Protein AF-A0A7Y2F3G1-F1 (afdb_monomer)

Foldseek 3Di:
DVVVQDDPPKDKADKDKDFDVQQKDKDQDPDVPDPDRIDIGGHLFHPVQVDDDNPDQPSGHDDPPFAADVLQCLVVVHGDGRDIDIDIDIDDPDDDDDDDDDDDDSCPPPPVPHPDDDDDDDDDDDPPDDDDPSRD

Structure (mmCIF, N/CA/C/O backbone):
data_AF-A0A7Y2F3G1-F1
#
_entry.id   AF-A0A7Y2F3G1-F1
#
loop_
_atom_site.group_PDB
_atom_site.id
_atom_site.type_symbol
_atom_site.label_atom_id
_atom_site.label_alt_id
_atom_site.label_comp_id
_atom_site.label_asym_id
_atom_site.label_entity_id
_atom_site.l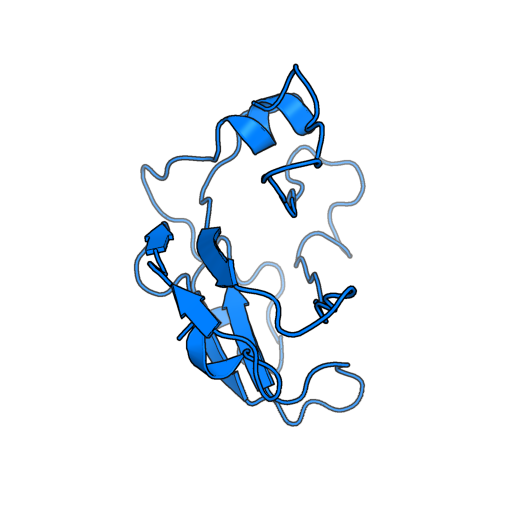abel_seq_id
_atom_site.pdbx_PDB_ins_code
_atom_site.Cartn_x
_atom_site.Cartn_y
_atom_site.Cartn_z
_atom_site.occupancy
_atom_site.B_iso_or_equiv
_atom_site.auth_seq_id
_atom_site.auth_comp_id
_atom_site.auth_asym_id
_atom_site.auth_atom_id
_atom_site.pdbx_PDB_model_num
ATOM 1 N N . MET A 1 1 ? -8.489 9.996 -1.948 1.00 66.12 1 MET A N 1
ATOM 2 C CA . MET A 1 1 ? -7.678 8.787 -2.220 1.00 66.12 1 MET A CA 1
ATOM 3 C C . MET A 1 1 ? -8.067 7.675 -1.259 1.00 66.12 1 MET A C 1
ATOM 5 O O . MET A 1 1 ? -8.690 6.739 -1.717 1.00 66.12 1 MET A O 1
ATOM 9 N N . ALA A 1 2 ? -7.847 7.791 0.054 1.00 62.88 2 ALA A N 1
ATOM 10 C CA . ALA A 1 2 ? -8.287 6.746 0.989 1.00 62.88 2 ALA A CA 1
ATOM 11 C C . ALA A 1 2 ? -9.818 6.517 0.992 1.00 62.88 2 ALA A C 1
ATOM 13 O O . ALA A 1 2 ? -10.260 5.382 0.971 1.00 62.88 2 ALA A O 1
ATOM 14 N N . GLU A 1 3 ? -10.641 7.563 0.864 1.00 74.00 3 GLU A N 1
ATOM 15 C CA . GLU A 1 3 ? -12.108 7.416 0.719 1.00 74.00 3 GLU A CA 1
ATOM 16 C C . GLU A 1 3 ? -12.553 6.644 -0.538 1.00 74.00 3 GLU A C 1
ATOM 18 O O . GL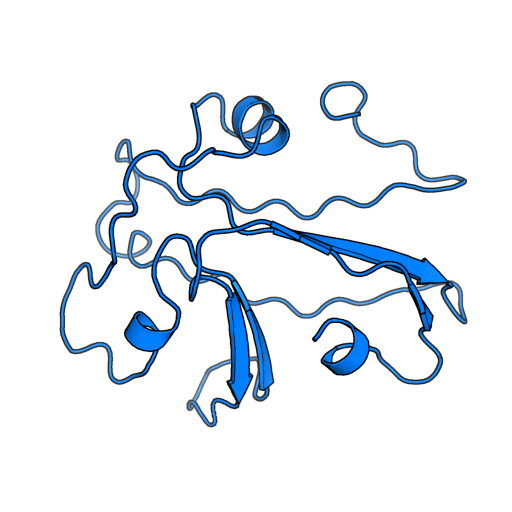U A 1 3 ? -13.692 6.209 -0.611 1.00 74.00 3 GLU A O 1
ATOM 23 N N . SER A 1 4 ? -11.680 6.463 -1.538 1.00 67.50 4 SER A N 1
ATOM 24 C CA . SER A 1 4 ? -12.036 5.681 -2.736 1.00 67.50 4 SER A CA 1
ATOM 25 C C . SER A 1 4 ? -12.035 4.171 -2.499 1.00 67.50 4 SER A C 1
ATOM 27 O O . SER A 1 4 ? -12.517 3.435 -3.347 1.00 67.50 4 SER A O 1
ATOM 29 N N . ILE A 1 5 ? -11.511 3.717 -1.354 1.00 66.62 5 ILE A N 1
ATOM 30 C CA . ILE A 1 5 ? -11.453 2.298 -0.978 1.00 66.62 5 ILE A CA 1
ATOM 31 C C . ILE A 1 5 ? -12.352 1.969 0.223 1.00 66.62 5 ILE A C 1
ATOM 33 O O . ILE A 1 5 ? -12.262 0.871 0.769 1.00 66.62 5 ILE A O 1
ATOM 37 N N . SER A 1 6 ? -13.201 2.896 0.684 1.00 68.69 6 SER A N 1
ATOM 38 C CA . SER A 1 6 ? -14.104 2.608 1.800 1.00 68.69 6 SER A CA 1
ATOM 39 C C . SER A 1 6 ? -15.331 1.819 1.338 1.00 68.69 6 SER A C 1
ATOM 41 O O . SER A 1 6 ? -16.084 2.230 0.456 1.00 68.69 6 SER A O 1
ATOM 43 N N . GLY A 1 7 ? -15.566 0.676 1.988 1.00 67.06 7 GLY A N 1
ATOM 44 C CA . GLY A 1 7 ? -16.839 -0.035 1.897 1.00 67.06 7 GLY A CA 1
ATOM 45 C C . GLY A 1 7 ? -17.988 0.775 2.510 1.00 67.06 7 GLY A C 1
ATOM 46 O O . GLY A 1 7 ? -17.779 1.741 3.249 1.00 67.06 7 GLY A O 1
ATOM 47 N N . THR A 1 8 ? -19.231 0.373 2.230 1.00 69.06 8 THR A N 1
ATOM 48 C CA . THR A 1 8 ? -20.418 1.038 2.789 1.00 69.06 8 THR A CA 1
ATOM 49 C C . THR A 1 8 ? -20.326 1.127 4.318 1.00 69.06 8 THR A C 1
ATOM 51 O O . THR A 1 8 ? -20.109 0.120 4.986 1.00 69.06 8 THR A O 1
ATOM 54 N N . ASN A 1 9 ? -20.540 2.328 4.865 1.00 73.12 9 ASN A N 1
ATOM 55 C CA . ASN A 1 9 ? -20.485 2.646 6.300 1.00 73.12 9 ASN A CA 1
ATOM 56 C C . ASN A 1 9 ? -19.095 2.556 6.963 1.00 73.12 9 ASN A C 1
ATOM 58 O O . ASN A 1 9 ? -19.024 2.545 8.185 1.00 73.12 9 ASN A O 1
ATOM 62 N N . VAL A 1 10 ? -17.991 2.529 6.214 1.00 81.19 10 VAL A N 1
ATOM 63 C CA . VAL A 1 10 ? -16.651 2.710 6.799 1.00 81.19 10 VAL A CA 1
ATOM 64 C C . VAL A 1 10 ? -16.272 4.186 6.745 1.00 81.19 10 VAL A C 1
ATOM 66 O O . VAL A 1 10 ? -16.239 4.779 5.667 1.00 81.19 10 VAL A O 1
ATOM 69 N N . GLU A 1 11 ? -15.966 4.778 7.899 1.00 86.31 11 GLU A N 1
ATOM 70 C CA . GLU A 1 11 ? -15.419 6.134 7.967 1.00 86.31 11 GLU A CA 1
ATOM 71 C C . GLU A 1 11 ? -13.892 6.063 8.032 1.00 86.31 11 GLU A C 1
ATOM 73 O O . GLU A 1 11 ? -13.324 5.426 8.922 1.00 86.31 11 GLU A O 1
ATOM 78 N N . ILE A 1 12 ? -13.241 6.713 7.066 1.00 87.00 12 ILE A N 1
ATOM 79 C CA . ILE A 1 12 ? -11.789 6.870 7.007 1.00 87.00 12 ILE A CA 1
ATOM 80 C C . ILE A 1 12 ? -11.440 8.280 7.465 1.00 87.00 12 ILE A C 1
ATOM 82 O O . ILE A 1 12 ? -11.984 9.258 6.956 1.00 87.00 12 ILE A O 1
ATOM 86 N N . LEU A 1 13 ? -10.494 8.382 8.391 1.00 89.88 13 LEU A N 1
ATOM 87 C CA . LEU A 1 13 ? -10.043 9.636 8.976 1.00 89.88 13 LEU A CA 1
ATOM 88 C C . LEU A 1 13 ? -8.535 9.810 8.783 1.00 89.88 13 LEU A C 1
ATOM 90 O O . LEU A 1 13 ? -7.780 8.845 8.688 1.00 89.88 13 LEU A O 1
ATOM 94 N N . ASN A 1 14 ? -8.103 11.070 8.730 1.00 92.44 14 ASN A N 1
ATOM 95 C CA . ASN A 1 14 ? -6.693 11.472 8.712 1.00 92.44 14 ASN A CA 1
ATOM 96 C C . ASN A 1 14 ? -5.802 10.723 7.695 1.00 92.44 14 ASN A C 1
ATOM 98 O O . ASN A 1 14 ? -4.707 10.301 8.064 1.00 92.44 14 ASN A O 1
ATOM 102 N N . PRO A 1 15 ? -6.217 10.542 6.424 1.00 91.75 15 PRO A N 1
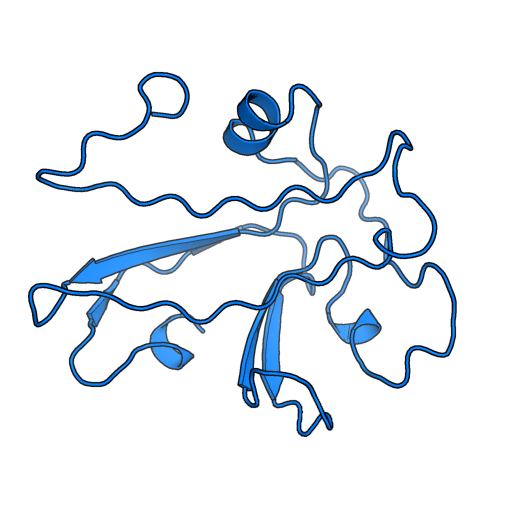ATOM 103 C CA . PRO A 1 15 ? -5.386 9.822 5.475 1.00 91.75 15 PRO A CA 1
ATOM 104 C C . PRO A 1 15 ? -4.107 10.601 5.160 1.00 91.75 15 PRO A C 1
ATOM 106 O O . PRO A 1 15 ? -4.150 11.746 4.704 1.00 91.75 15 PRO A O 1
ATOM 109 N N . VAL A 1 16 ? -2.966 9.951 5.357 1.00 92.44 16 VAL A N 1
ATOM 110 C CA . VAL A 1 16 ? -1.632 10.468 5.064 1.00 92.44 16 VAL A CA 1
ATOM 111 C C . VAL A 1 16 ? -0.929 9.502 4.128 1.00 92.44 16 VAL A C 1
ATOM 113 O O . VAL A 1 16 ? -0.883 8.298 4.363 1.00 92.44 16 VAL A O 1
ATOM 116 N N . VAL A 1 17 ? -0.343 10.042 3.065 1.00 90.56 17 VAL A N 1
ATOM 117 C CA . VAL A 1 17 ? 0.524 9.281 2.168 1.00 90.56 17 VAL A CA 1
ATOM 118 C C . VAL A 1 17 ? 1.942 9.791 2.330 1.00 90.56 17 VAL A C 1
ATOM 120 O O . VAL A 1 17 ? 2.185 10.994 2.242 1.00 90.56 17 VAL A O 1
ATOM 123 N N . THR A 1 18 ? 2.877 8.873 2.550 1.00 90.44 18 THR A N 1
ATOM 124 C CA . THR A 1 18 ? 4.311 9.166 2.550 1.00 90.44 18 THR A CA 1
ATOM 125 C C . THR A 1 18 ? 4.964 8.364 1.441 1.00 90.44 18 THR A C 1
ATOM 127 O O . THR A 1 18 ? 4.845 7.146 1.402 1.00 90.44 18 THR A O 1
ATOM 130 N N . GLY A 1 19 ? 5.644 9.045 0.529 1.00 87.38 19 GLY A N 1
ATOM 131 C CA . GLY A 1 19 ? 6.325 8.427 -0.599 1.00 87.38 19 GLY A CA 1
ATOM 132 C C . GLY A 1 19 ? 6.799 9.486 -1.582 1.00 87.38 19 GLY A C 1
ATOM 133 O O . GLY A 1 19 ? 6.498 10.673 -1.431 1.00 87.38 19 GLY A O 1
ATOM 134 N N . GLN A 1 20 ? 7.551 9.056 -2.587 1.00 88.88 20 GLN A N 1
ATOM 135 C CA . GLN A 1 20 ? 8.013 9.951 -3.640 1.00 88.88 20 GLN A CA 1
ATOM 136 C C . GLN A 1 20 ? 6.876 10.420 -4.549 1.00 88.88 20 GLN A C 1
ATOM 138 O O . GLN A 1 20 ? 5.832 9.777 -4.677 1.00 88.88 20 GLN A O 1
ATOM 143 N N . GLU A 1 21 ? 7.085 11.559 -5.208 1.00 86.31 21 GLU A N 1
ATOM 144 C CA . GLU A 1 21 ? 6.109 12.071 -6.164 1.00 86.31 21 GLU A CA 1
ATOM 145 C C . GLU A 1 21 ? 5.917 11.072 -7.318 1.00 86.31 21 GLU A C 1
ATOM 147 O O . GLU A 1 21 ? 6.872 10.582 -7.934 1.00 86.31 21 GLU A O 1
ATOM 152 N N . GLY A 1 22 ? 4.653 10.751 -7.597 1.00 87.88 22 GLY A N 1
ATOM 153 C CA . GLY A 1 22 ? 4.275 9.776 -8.615 1.00 87.88 22 GLY A CA 1
ATOM 154 C C . GLY A 1 22 ? 4.469 8.313 -8.213 1.00 87.88 22 GLY A C 1
ATOM 155 O O . GLY A 1 22 ? 4.304 7.464 -9.082 1.00 87.88 22 GLY A O 1
ATOM 156 N N . ALA A 1 23 ? 4.797 8.014 -6.950 1.00 88.81 23 ALA A N 1
ATOM 157 C CA . ALA A 1 23 ? 4.899 6.648 -6.421 1.00 88.81 23 ALA A CA 1
ATOM 158 C C . ALA A 1 23 ? 3.558 6.075 -5.930 1.00 88.81 23 ALA A C 1
ATOM 160 O O . ALA A 1 23 ? 3.464 4.913 -5.551 1.00 88.81 23 ALA A O 1
ATOM 161 N N . TYR A 1 24 ? 2.507 6.891 -5.926 1.00 91.62 24 TYR A N 1
ATOM 162 C CA . TYR A 1 24 ? 1.174 6.490 -5.505 1.00 91.62 24 TYR A CA 1
ATOM 163 C C . TYR A 1 24 ? 0.106 7.174 -6.343 1.00 91.62 24 TYR A C 1
ATOM 165 O O . TYR A 1 24 ? 0.314 8.262 -6.889 1.00 91.62 24 TYR A O 1
ATOM 173 N N . GLY A 1 25 ? -1.060 6.548 -6.415 1.00 90.56 25 GLY A N 1
ATOM 174 C CA . GLY A 1 25 ? -2.208 7.104 -7.107 1.00 90.56 25 GLY A CA 1
ATOM 175 C C . GLY A 1 25 ? -3.426 6.202 -7.025 1.00 90.56 25 GLY A C 1
ATOM 176 O O . GLY A 1 25 ? -3.482 5.265 -6.230 1.00 90.56 25 GLY A O 1
ATOM 177 N N . LEU A 1 26 ? -4.403 6.505 -7.872 1.00 90.00 26 LEU A N 1
ATOM 178 C CA . LEU A 1 26 ? -5.535 5.629 -8.133 1.00 90.00 26 LEU A CA 1
ATOM 179 C C . LEU A 1 26 ? -5.268 4.855 -9.417 1.00 90.00 26 LEU A C 1
ATOM 181 O O . LEU A 1 26 ? -4.686 5.404 -10.355 1.00 90.00 26 LEU A O 1
ATOM 185 N N . PHE A 1 27 ? -5.721 3.612 -9.462 1.00 86.88 27 PHE A N 1
ATOM 186 C CA . PHE A 1 27 ? -5.762 2.830 -10.684 1.00 86.88 27 PHE A CA 1
ATOM 187 C C . PHE A 1 27 ? -7.198 2.407 -10.977 1.00 86.88 27 PHE A C 1
ATOM 189 O O . PHE A 1 27 ? -8.012 2.220 -10.075 1.00 86.88 27 PHE A O 1
ATOM 196 N N . ASN A 1 28 ? -7.474 2.258 -12.262 1.00 86.75 28 ASN A N 1
ATOM 197 C CA . ASN A 1 28 ? -8.614 1.535 -12.788 1.00 86.75 28 ASN A CA 1
ATOM 198 C C . ASN A 1 28 ? -8.038 0.701 -13.934 1.00 86.75 28 ASN A C 1
ATOM 200 O O . ASN A 1 28 ? -7.430 1.246 -14.860 1.00 86.75 28 ASN A O 1
ATOM 204 N N . ALA A 1 29 ? -8.081 -0.611 -13.770 1.00 74.94 29 ALA A N 1
ATOM 205 C CA . ALA A 1 29 ? -7.381 -1.572 -14.591 1.00 74.94 29 ALA A CA 1
ATOM 206 C C . ALA A 1 29 ? -8.361 -2.675 -14.988 1.00 74.94 29 ALA A C 1
ATOM 208 O O . ALA A 1 29 ? -8.587 -3.616 -14.239 1.00 74.94 29 ALA A O 1
ATOM 209 N N . GLU A 1 30 ? -8.890 -2.592 -16.207 1.00 69.00 30 GLU A N 1
ATOM 210 C CA . GLU A 1 30 ? -9.589 -3.708 -16.856 1.00 69.00 30 GLU A CA 1
ATOM 211 C C . GLU A 1 30 ? -8.552 -4.717 -17.386 1.00 69.00 30 GLU A C 1
ATOM 213 O O . GLU A 1 30 ? -8.377 -4.896 -18.592 1.00 69.00 30 GLU A O 1
ATOM 218 N N . VAL A 1 31 ? -7.770 -5.311 -16.481 1.00 68.00 31 VAL A N 1
ATOM 219 C CA . VAL A 1 31 ? -6.734 -6.289 -16.831 1.00 68.00 31 VAL A CA 1
ATOM 220 C C . VAL A 1 31 ? -7.287 -7.693 -16.625 1.00 68.00 31 VAL A C 1
ATOM 222 O O . VAL A 1 31 ? -7.572 -8.105 -15.501 1.00 68.00 31 VAL A O 1
ATOM 225 N N . ASP A 1 32 ? -7.385 -8.458 -17.713 1.00 63.81 32 ASP A N 1
ATOM 226 C CA . ASP A 1 32 ? -7.771 -9.869 -17.663 1.00 63.81 32 ASP A CA 1
ATOM 227 C C . ASP A 1 32 ? -6.872 -10.646 -16.679 1.00 63.81 32 ASP A C 1
ATOM 229 O O . ASP A 1 32 ? -5.649 -10.689 -16.830 1.00 63.81 32 ASP A O 1
ATOM 233 N N . ASN A 1 33 ? -7.488 -11.325 -15.703 1.00 65.88 33 ASN A N 1
ATOM 234 C CA . ASN A 1 33 ? -6.843 -12.075 -14.609 1.00 65.88 33 ASN A CA 1
ATOM 235 C C . ASN A 1 33 ? -6.181 -11.237 -13.498 1.00 65.88 33 ASN A C 1
ATOM 237 O O . ASN A 1 33 ? -5.451 -11.802 -12.679 1.00 65.88 33 ASN A O 1
ATOM 241 N N . PHE A 1 34 ? -6.444 -9.932 -13.414 1.00 73.12 34 PHE A N 1
ATOM 242 C CA . PHE A 1 34 ? -6.125 -9.151 -12.220 1.00 73.12 34 PHE A CA 1
ATOM 243 C C . PHE A 1 34 ? -7.319 -9.166 -11.251 1.00 73.12 34 PHE A C 1
ATOM 245 O O . PHE A 1 34 ? -8.467 -9.121 -11.675 1.00 73.12 34 PHE A O 1
ATOM 252 N N . GLN A 1 35 ? -7.065 -9.316 -9.947 1.00 75.56 35 GLN A N 1
ATOM 253 C CA . GLN A 1 35 ? -8.134 -9.539 -8.954 1.00 75.56 35 GLN A CA 1
ATOM 254 C C . GLN A 1 35 ? -8.836 -8.251 -8.499 1.00 75.56 35 GLN A C 1
ATOM 256 O O . GLN A 1 35 ? -9.811 -8.330 -7.757 1.00 75.56 35 GLN A O 1
ATOM 261 N N . LEU A 1 36 ? -8.330 -7.084 -8.906 1.00 82.31 36 LEU A N 1
ATOM 262 C CA . LEU A 1 36 ? -8.834 -5.775 -8.500 1.00 82.31 36 LEU A CA 1
ATOM 263 C C . LEU A 1 36 ? -9.066 -4.916 -9.743 1.00 82.31 36 LEU A C 1
ATOM 265 O O . LEU A 1 36 ? -8.111 -4.604 -10.445 1.00 82.31 36 LEU A O 1
ATOM 269 N N . ASP A 1 37 ? -10.302 -4.494 -9.990 1.00 83.81 37 ASP A N 1
ATOM 270 C CA . ASP A 1 37 ? -10.622 -3.657 -11.156 1.00 83.81 37 ASP A CA 1
ATOM 271 C C . ASP A 1 37 ? -10.234 -2.186 -10.934 1.00 83.81 37 ASP A C 1
ATOM 273 O O . ASP A 1 37 ? -9.918 -1.453 -11.869 1.00 83.81 37 ASP A O 1
ATOM 277 N N . GLU A 1 38 ? -10.228 -1.732 -9.681 1.00 86.94 38 GLU A N 1
ATOM 278 C CA . GLU A 1 38 ? -9.848 -0.374 -9.300 1.00 86.94 38 GLU A CA 1
ATOM 279 C C . GLU A 1 38 ? -9.363 -0.303 -7.852 1.00 86.94 38 GLU A C 1
ATOM 281 O O . GLU A 1 38 ? -9.614 -1.197 -7.042 1.00 86.94 38 GLU A O 1
ATOM 286 N N . GLY A 1 39 ? -8.653 0.773 -7.516 1.00 88.69 39 GLY A N 1
ATOM 287 C CA . GLY A 1 39 ? -8.208 1.014 -6.150 1.00 88.69 39 GLY A CA 1
ATOM 288 C C . GLY A 1 39 ? -7.033 1.976 -6.049 1.00 88.69 39 GLY A C 1
ATOM 289 O O . GLY A 1 39 ? -6.793 2.816 -6.918 1.00 88.69 39 GLY A O 1
ATOM 290 N N . ILE A 1 40 ? -6.288 1.852 -4.953 1.00 89.75 40 ILE A N 1
ATOM 291 C CA . ILE A 1 40 ? -5.060 2.610 -4.710 1.00 89.75 40 ILE A CA 1
ATOM 292 C C . ILE A 1 40 ? -3.867 1.769 -5.150 1.00 89.75 40 ILE A C 1
ATOM 294 O O . ILE A 1 40 ? -3.765 0.598 -4.795 1.00 89.75 40 ILE A O 1
ATOM 298 N N . ILE A 1 41 ? -2.944 2.389 -5.879 1.00 88.88 41 ILE A N 1
ATOM 299 C CA . ILE A 1 41 ? -1.652 1.802 -6.233 1.00 88.88 41 ILE A CA 1
ATOM 300 C C . ILE A 1 41 ?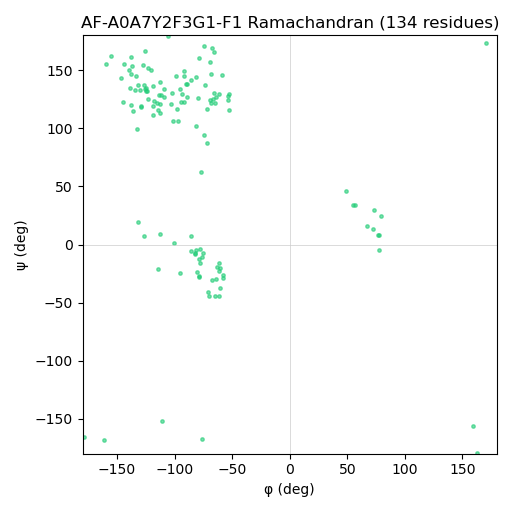 -0.545 2.512 -5.453 1.00 88.88 41 ILE A C 1
ATOM 302 O O . ILE A 1 41 ? -0.523 3.743 -5.392 1.00 88.88 41 ILE A O 1
ATOM 306 N N . LEU A 1 42 ? 0.361 1.729 -4.866 1.00 89.94 42 LEU A N 1
ATOM 307 C CA . LEU A 1 42 ? 1.584 2.175 -4.198 1.00 89.94 42 LEU A CA 1
ATOM 308 C C . LEU A 1 42 ? 2.765 1.432 -4.834 1.00 89.94 42 LEU A C 1
ATOM 310 O O . LEU A 1 42 ? 2.685 0.220 -5.026 1.00 89.94 42 LEU A O 1
ATOM 314 N N . THR A 1 43 ? 3.844 2.137 -5.167 1.00 87.56 43 THR A N 1
ATOM 315 C CA . THR A 1 43 ? 5.026 1.566 -5.830 1.00 87.56 43 THR A CA 1
ATOM 316 C C . THR A 1 43 ? 6.322 2.094 -5.219 1.00 87.56 43 THR A C 1
ATOM 318 O O . THR A 1 43 ? 6.365 3.214 -4.721 1.00 87.56 43 THR A O 1
ATOM 321 N N . THR A 1 44 ? 7.407 1.322 -5.312 1.00 85.06 44 THR A N 1
ATOM 322 C CA . THR A 1 44 ? 8.779 1.780 -5.005 1.00 85.06 44 THR A CA 1
ATOM 323 C C . THR A 1 44 ? 9.382 2.620 -6.145 1.00 85.06 44 THR A C 1
ATOM 325 O O . THR A 1 44 ? 10.341 3.358 -5.950 1.00 85.06 44 THR A O 1
ATOM 328 N N . GLY A 1 45 ? 8.789 2.568 -7.344 1.00 85.50 45 GLY A N 1
ATOM 329 C CA . GLY A 1 45 ? 9.085 3.437 -8.490 1.00 85.50 45 GLY A CA 1
ATOM 330 C C . GLY A 1 45 ? 7.939 4.405 -8.806 1.00 85.50 45 GLY A C 1
ATOM 331 O O . GLY A 1 45 ? 7.154 4.754 -7.930 1.00 85.50 45 GLY A O 1
ATOM 332 N N . ARG A 1 46 ? 7.806 4.821 -10.074 1.00 86.12 46 ARG A N 1
ATOM 333 C CA . ARG A 1 46 ? 6.664 5.630 -10.540 1.00 86.12 46 ARG A CA 1
ATOM 334 C C . ARG A 1 46 ? 5.507 4.747 -11.009 1.00 86.12 46 ARG A C 1
ATOM 336 O O . ARG A 1 46 ? 5.723 3.857 -11.828 1.00 86.12 46 ARG A O 1
ATOM 343 N N . ILE A 1 47 ? 4.272 5.106 -10.655 1.00 87.44 47 ILE A N 1
ATOM 344 C CA . ILE A 1 47 ? 3.046 4.395 -11.071 1.00 87.44 47 ILE A CA 1
ATOM 345 C C . ILE A 1 47 ? 2.876 4.309 -12.596 1.00 87.44 47 ILE A C 1
ATOM 347 O O . ILE A 1 47 ? 2.273 3.370 -13.098 1.00 87.44 47 ILE A O 1
ATOM 351 N N . ILE A 1 48 ? 3.448 5.253 -13.358 1.00 85.75 48 ILE A N 1
ATOM 352 C CA . ILE A 1 48 ? 3.406 5.230 -14.831 1.00 85.75 48 ILE A CA 1
ATOM 353 C C . ILE A 1 48 ? 4.122 4.013 -15.431 1.00 85.75 48 ILE A C 1
ATOM 355 O O . ILE A 1 48 ? 3.882 3.670 -16.586 1.00 85.75 48 ILE A O 1
ATOM 359 N N . ASN A 1 49 ? 5.008 3.371 -14.665 1.00 82.62 49 ASN A N 1
ATOM 360 C CA . ASN A 1 49 ? 5.721 2.180 -15.107 1.00 82.62 49 ASN A CA 1
ATOM 361 C C . ASN A 1 49 ? 4.870 0.919 -14.963 1.00 82.62 49 ASN A C 1
ATOM 363 O O . ASN A 1 49 ? 5.081 -0.009 -15.732 1.00 82.62 49 ASN A O 1
ATOM 367 N N . ALA A 1 50 ? 3.877 0.930 -14.067 1.00 80.00 50 ALA A N 1
ATOM 368 C CA . ALA A 1 50 ? 2.915 -0.156 -13.896 1.00 80.00 50 ALA A CA 1
ATOM 369 C C . ALA A 1 50 ? 1.845 -0.195 -15.006 1.00 80.00 50 ALA A C 1
ATOM 371 O O . ALA A 1 50 ? 1.050 -1.130 -15.066 1.00 80.00 50 ALA A O 1
ATOM 372 N N . LEU A 1 51 ? 1.805 0.811 -15.893 1.00 78.19 51 LEU A N 1
ATOM 373 C CA . LEU A 1 51 ? 0.920 0.800 -17.056 1.00 78.19 51 LEU A CA 1
ATOM 374 C C . LEU A 1 51 ? 1.371 -0.275 -18.048 1.00 78.19 51 LEU A C 1
ATOM 376 O O . LEU A 1 51 ? 2.501 -0.242 -18.543 1.00 78.19 51 LEU A O 1
ATOM 380 N N . GLY A 1 52 ? 0.458 -1.202 -18.339 1.00 71.94 52 GLY A N 1
ATOM 381 C CA . GLY A 1 52 ? 0.686 -2.290 -19.277 1.00 71.94 52 GLY A CA 1
ATOM 382 C C . GLY A 1 52 ? 0.678 -1.865 -20.758 1.00 71.94 52 GLY A C 1
ATOM 383 O O . GLY A 1 52 ? 0.271 -0.748 -21.090 1.00 71.94 52 GLY A O 1
ATOM 384 N N . PRO A 1 53 ? 1.068 -2.783 -21.663 1.00 70.25 53 PRO A N 1
ATOM 385 C CA . PRO A 1 53 ? 1.694 -4.067 -21.343 1.00 70.25 53 PRO A CA 1
ATOM 386 C C . PRO A 1 53 ? 3.106 -3.861 -20.768 1.00 70.25 53 PRO A C 1
ATOM 388 O O . PRO A 1 53 ? 3.795 -2.915 -21.147 1.00 70.25 53 PRO A O 1
ATOM 391 N N . ASN A 1 54 ? 3.533 -4.733 -19.850 1.00 66.31 54 ASN A N 1
ATOM 392 C CA . ASN A 1 54 ? 4.929 -4.747 -19.417 1.00 66.31 54 ASN A CA 1
ATOM 393 C C . ASN A 1 54 ? 5.772 -5.385 -20.532 1.00 66.31 54 ASN A C 1
ATOM 395 O O . ASN A 1 54 ? 5.823 -6.605 -20.664 1.00 66.31 54 ASN A O 1
ATOM 399 N N . ASP A 1 55 ? 6.333 -4.554 -21.404 1.00 69.44 55 ASP A N 1
ATOM 400 C CA . ASP A 1 55 ? 7.116 -4.955 -22.577 1.00 69.44 55 ASP A CA 1
ATOM 401 C C . ASP A 1 55 ? 8.633 -4.858 -22.353 1.00 69.44 55 ASP A C 1
ATOM 403 O O . ASP A 1 55 ? 9.416 -5.126 -23.266 1.00 69.44 55 ASP A O 1
ATOM 407 N N . THR A 1 56 ? 9.044 -4.462 -21.146 1.00 66.12 56 THR A N 1
ATOM 408 C CA . THR A 1 56 ? 10.430 -4.167 -20.789 1.00 66.12 56 THR A CA 1
ATOM 409 C C . THR A 1 56 ? 10.738 -4.749 -19.411 1.00 66.12 56 THR A C 1
ATOM 411 O O . THR A 1 56 ? 10.129 -4.345 -18.427 1.00 66.12 56 THR A O 1
ATOM 414 N N . GLU A 1 57 ? 11.713 -5.654 -19.324 1.00 65.31 57 GLU A N 1
ATOM 415 C CA . GLU A 1 57 ? 12.193 -6.197 -18.045 1.00 65.31 57 GLU A CA 1
ATOM 416 C C . GLU A 1 57 ? 12.722 -5.078 -17.124 1.00 65.31 57 GLU A C 1
ATOM 418 O O . GLU A 1 57 ? 13.316 -4.097 -17.588 1.00 65.31 57 GLU A O 1
ATOM 423 N N . SER A 1 58 ? 12.533 -5.228 -15.806 1.00 64.94 58 SER A N 1
ATOM 424 C CA . SER A 1 58 ? 13.073 -4.316 -14.781 1.00 64.94 58 SER A CA 1
ATOM 425 C C . SER A 1 58 ? 12.657 -2.839 -14.940 1.00 64.94 58 SER A C 1
ATOM 427 O O . SER A 1 58 ? 13.426 -1.917 -14.633 1.00 64.94 58 SER A O 1
ATOM 429 N N . LYS A 1 59 ? 11.436 -2.569 -15.419 1.00 69.06 59 LYS A N 1
ATOM 430 C CA . LYS A 1 59 ? 10.937 -1.203 -15.636 1.00 69.06 59 LYS A CA 1
ATOM 431 C C . LYS A 1 59 ? 10.638 -0.495 -14.309 1.00 69.06 59 LYS A C 1
ATOM 433 O O . LYS A 1 59 ? 9.509 -0.454 -13.829 1.00 69.06 59 LYS A O 1
ATOM 438 N N . SER A 1 60 ? 11.656 0.144 -13.744 1.00 72.19 60 SER A N 1
ATOM 439 C CA . SER A 1 60 ? 11.546 0.932 -12.514 1.00 72.19 60 SER A CA 1
ATOM 440 C C . SER A 1 60 ? 12.069 2.360 -12.686 1.00 72.19 60 SER A C 1
ATOM 442 O O . SER A 1 60 ? 12.723 2.721 -13.665 1.00 72.19 60 SER A O 1
ATOM 444 N N . THR A 1 61 ? 11.753 3.218 -11.722 1.00 76.50 61 THR A N 1
ATOM 445 C CA . THR A 1 61 ? 12.371 4.535 -11.588 1.00 76.50 61 THR A CA 1
ATOM 446 C C . THR A 1 61 ? 13.069 4.584 -10.246 1.00 76.50 61 THR A C 1
ATOM 448 O O . THR A 1 61 ? 12.406 4.620 -9.218 1.00 76.50 61 THR A O 1
ATOM 451 N N . ALA A 1 62 ? 14.401 4.618 -10.270 1.00 70.88 62 ALA A N 1
ATOM 452 C CA . ALA A 1 62 ? 15.183 4.845 -9.068 1.00 70.88 62 ALA A CA 1
ATOM 453 C C . ALA A 1 62 ? 14.995 6.291 -8.607 1.00 70.88 62 ALA A C 1
ATOM 455 O O . ALA A 1 62 ? 15.263 7.238 -9.356 1.00 70.88 62 ALA A O 1
ATOM 456 N N . TYR A 1 63 ? 14.563 6.467 -7.368 1.00 73.12 63 TYR A N 1
ATOM 457 C CA . TYR A 1 63 ? 14.549 7.772 -6.738 1.00 73.12 63 TYR A CA 1
ATOM 458 C C . TYR A 1 63 ? 15.864 7.993 -5.977 1.00 73.12 63 TYR A C 1
ATOM 460 O O . TYR A 1 63 ? 16.466 7.077 -5.421 1.00 73.12 63 TYR A O 1
ATOM 468 N N . VAL A 1 64 ? 16.352 9.234 -5.959 1.00 63.97 64 VAL A N 1
ATOM 469 C CA . VAL A 1 64 ? 17.598 9.576 -5.25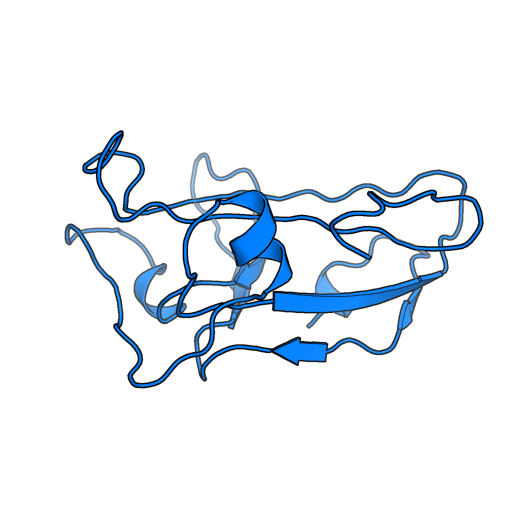8 1.00 63.97 64 VAL A CA 1
ATOM 470 C C . VAL A 1 64 ? 17.271 10.055 -3.847 1.00 63.97 64 VAL A C 1
ATOM 472 O O . VAL A 1 64 ? 16.467 10.967 -3.674 1.00 63.97 64 VAL A O 1
ATOM 475 N N . GLY A 1 65 ? 17.942 9.485 -2.842 1.00 60.94 65 GLY A N 1
ATOM 476 C CA . GLY A 1 65 ? 17.861 9.965 -1.457 1.00 60.94 65 GLY A CA 1
ATOM 477 C C . GLY A 1 65 ? 16.545 9.639 -0.753 1.00 60.94 65 GLY A C 1
ATOM 478 O O . GLY A 1 65 ? 16.106 10.400 0.107 1.00 60.94 65 GLY A O 1
ATOM 479 N N . THR A 1 66 ? 15.900 8.537 -1.122 1.00 68.75 66 THR A N 1
ATOM 480 C CA . THR A 1 66 ? 14.649 8.109 -0.502 1.00 68.75 66 THR A CA 1
ATOM 481 C C . THR A 1 66 ? 14.872 7.373 0.803 1.00 68.75 66 THR A C 1
ATOM 483 O O . THR A 1 66 ? 15.838 6.623 0.996 1.00 68.75 66 THR A O 1
ATOM 486 N N . ASN A 1 67 ? 13.939 7.607 1.716 1.00 79.81 67 ASN A N 1
ATOM 487 C CA . ASN A 1 67 ? 13.897 6.909 2.982 1.00 79.81 67 ASN A CA 1
ATOM 488 C C . ASN A 1 67 ? 13.144 5.588 2.804 1.00 79.81 67 ASN A C 1
ATOM 490 O O . ASN A 1 67 ? 12.163 5.518 2.062 1.00 79.81 67 ASN A O 1
ATOM 494 N N . GLY A 1 68 ? 13.630 4.554 3.483 1.00 86.50 68 GLY A N 1
ATOM 495 C CA . GLY A 1 68 ? 12.858 3.350 3.755 1.00 86.50 68 GLY A CA 1
ATOM 496 C C . GLY A 1 68 ? 11.837 3.569 4.870 1.00 86.50 68 GLY A C 1
ATOM 497 O O . GLY A 1 68 ? 11.602 4.701 5.307 1.00 86.50 68 GLY A O 1
ATOM 498 N N . ASP A 1 69 ? 11.271 2.475 5.365 1.00 88.94 69 ASP A N 1
ATOM 499 C CA . ASP A 1 69 ? 10.415 2.463 6.545 1.00 88.94 69 ASP A CA 1
ATOM 500 C C . ASP A 1 69 ? 11.102 1.696 7.693 1.00 88.94 69 ASP A C 1
ATOM 502 O O . ASP A 1 69 ? 11.382 0.505 7.550 1.00 88.94 69 ASP A O 1
ATOM 506 N N . PRO A 1 70 ? 11.350 2.331 8.855 1.00 88.94 70 PRO A N 1
ATOM 507 C CA . PRO A 1 70 ? 12.018 1.677 9.979 1.00 88.94 70 PRO A CA 1
ATOM 508 C C . PRO A 1 70 ? 11.327 0.407 10.495 1.00 88.94 70 PRO A C 1
ATOM 510 O O . PRO A 1 70 ? 12.006 -0.479 11.012 1.00 88.94 70 PRO A O 1
ATOM 513 N N . LYS A 1 71 ? 9.995 0.285 10.376 1.00 87.44 71 LYS A N 1
ATOM 514 C 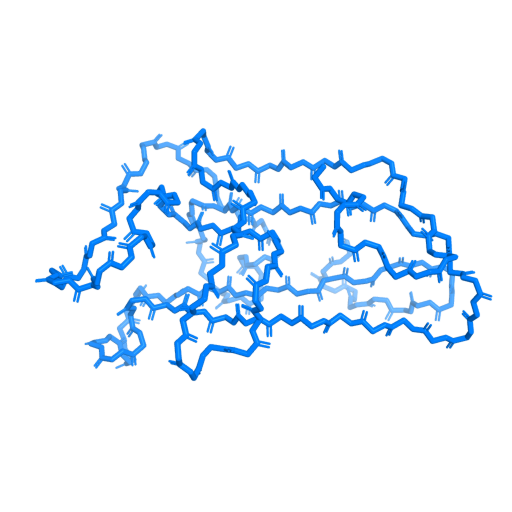CA . LYS A 1 71 ? 9.290 -0.945 10.768 1.00 87.44 71 LYS A CA 1
ATOM 515 C C . LYS A 1 71 ? 9.592 -2.064 9.782 1.00 87.44 71 LYS A C 1
ATOM 517 O O . LYS A 1 71 ? 9.843 -3.190 10.202 1.00 87.44 71 LYS A O 1
ATOM 522 N N . LEU A 1 72 ? 9.627 -1.756 8.486 1.00 87.75 72 LEU A N 1
ATOM 523 C CA . LEU A 1 72 ? 10.035 -2.725 7.469 1.00 87.75 72 LEU A CA 1
ATOM 524 C C . LEU A 1 72 ? 11.522 -3.083 7.587 1.00 87.75 72 LEU A C 1
ATOM 526 O O . LEU A 1 72 ? 11.874 -4.235 7.336 1.00 87.75 72 LEU A O 1
ATOM 530 N N . ASP A 1 73 ? 12.376 -2.163 8.045 1.00 88.19 73 ASP A N 1
ATOM 531 C CA . ASP A 1 73 ? 13.786 -2.460 8.326 1.00 88.19 73 ASP A CA 1
ATOM 532 C C . ASP A 1 73 ? 13.935 -3.523 9.422 1.00 88.19 73 ASP A C 1
ATOM 534 O O . ASP A 1 73 ? 14.707 -4.473 9.285 1.00 88.19 73 ASP A O 1
ATOM 538 N N . ILE A 1 74 ? 13.157 -3.390 10.501 1.00 87.00 74 ILE A N 1
ATOM 539 C CA . ILE A 1 74 ? 13.149 -4.351 11.611 1.00 87.00 74 ILE A CA 1
ATOM 540 C C . ILE A 1 74 ? 12.627 -5.716 11.146 1.00 87.00 74 ILE A C 1
ATOM 542 O O . ILE A 1 74 ? 13.220 -6.739 11.481 1.00 87.00 74 ILE A O 1
ATOM 546 N N . ILE A 1 75 ? 11.538 -5.742 10.370 1.00 84.88 75 ILE A N 1
ATOM 547 C CA . ILE A 1 75 ? 10.891 -6.987 9.917 1.00 84.88 75 ILE A CA 1
ATOM 548 C C . ILE A 1 75 ? 11.750 -7.726 8.898 1.00 84.88 75 ILE A C 1
ATOM 550 O O . ILE A 1 75 ? 11.883 -8.947 8.965 1.00 84.88 75 ILE A O 1
ATOM 554 N N . SER A 1 76 ? 12.315 -6.996 7.940 1.00 83.94 76 SER A N 1
ATOM 555 C CA . SER A 1 76 ? 13.121 -7.588 6.875 1.00 83.94 76 SER A CA 1
ATOM 556 C C . SER A 1 76 ? 14.537 -7.930 7.334 1.00 83.94 76 SER A C 1
ATOM 558 O O . SER A 1 76 ? 15.151 -8.837 6.778 1.00 83.94 76 SER A O 1
ATOM 560 N N . GLY A 1 77 ? 15.061 -7.221 8.340 1.00 85.19 77 GLY A N 1
ATOM 561 C CA . GLY A 1 77 ? 16.462 -7.305 8.751 1.00 85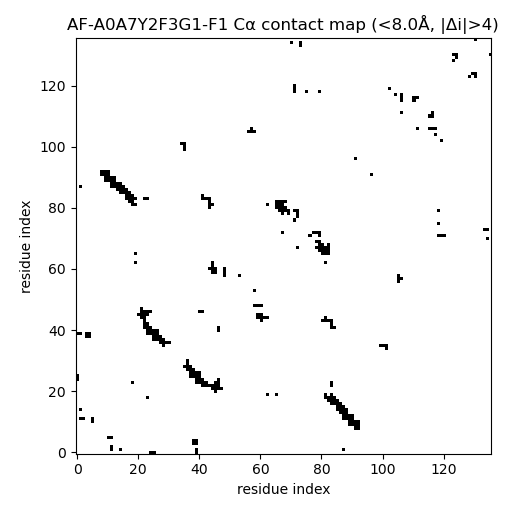.19 77 GLY A CA 1
ATOM 562 C C . GLY A 1 77 ? 17.421 -6.546 7.825 1.00 85.19 77 GLY A C 1
ATOM 563 O O . GLY A 1 77 ? 18.638 -6.653 7.995 1.00 85.19 77 GLY A O 1
ATOM 564 N N . TYR A 1 78 ? 16.899 -5.776 6.866 1.00 84.81 78 TYR A N 1
ATOM 565 C CA . TYR A 1 78 ? 17.664 -4.996 5.893 1.00 84.81 78 TYR A CA 1
ATOM 566 C C . TYR A 1 78 ? 17.207 -3.540 5.888 1.00 84.81 78 TYR A C 1
ATOM 568 O O . TYR A 1 78 ? 16.065 -3.237 6.197 1.00 84.81 78 TYR A O 1
ATOM 576 N N . THR A 1 79 ? 18.082 -2.616 5.496 1.00 86.31 79 THR A N 1
ATOM 577 C CA . THR A 1 79 ? 17.670 -1.225 5.272 1.00 86.31 79 THR A CA 1
ATOM 578 C C . THR A 1 79 ? 16.835 -1.128 4.000 1.00 86.31 79 THR A C 1
ATOM 580 O O . THR A 1 79 ? 17.348 -1.362 2.905 1.00 86.31 79 THR A O 1
ATOM 583 N N . THR A 1 80 ? 15.576 -0.735 4.143 1.00 87.62 80 THR A N 1
ATOM 584 C CA . THR A 1 80 ? 14.652 -0.492 3.038 1.00 87.62 80 THR A CA 1
ATOM 585 C C . THR A 1 80 ? 14.900 0.872 2.381 1.00 87.62 80 THR A C 1
ATOM 587 O O . THR A 1 80 ? 15.561 1.767 2.925 1.00 87.62 80 THR A O 1
ATOM 590 N N . ARG A 1 81 ? 14.408 1.025 1.151 1.00 86.19 81 ARG A N 1
ATOM 591 C CA . ARG A 1 81 ? 14.509 2.231 0.315 1.00 86.19 81 ARG A CA 1
ATOM 592 C C . ARG A 1 81 ? 13.167 2.467 -0.364 1.00 86.19 81 ARG A C 1
ATOM 594 O O . ARG A 1 81 ? 12.358 1.550 -0.436 1.00 86.19 81 ARG A O 1
ATOM 601 N N . ASP A 1 82 ? 12.954 3.691 -0.842 1.00 85.81 82 ASP A N 1
ATOM 602 C CA . ASP A 1 82 ? 11.801 4.026 -1.686 1.00 85.81 82 ASP A CA 1
ATOM 603 C C . ASP A 1 82 ? 10.436 3.662 -1.073 1.00 85.81 82 ASP A C 1
ATOM 605 O O . ASP A 1 82 ? 9.497 3.307 -1.785 1.00 85.81 82 ASP A O 1
ATOM 609 N N . ALA A 1 83 ? 10.306 3.757 0.256 1.00 88.38 83 ALA A N 1
ATOM 610 C CA . ALA A 1 83 ? 9.076 3.365 0.930 1.00 88.38 83 ALA A CA 1
ATOM 611 C C . ALA A 1 83 ? 7.908 4.265 0.500 1.00 88.38 83 ALA A C 1
ATOM 613 O O . ALA A 1 83 ? 7.968 5.495 0.604 1.00 88.38 83 ALA A O 1
ATOM 614 N N . CYS A 1 84 ? 6.823 3.632 0.056 1.00 90.00 84 CYS A N 1
ATOM 615 C CA . CYS A 1 84 ? 5.547 4.279 -0.195 1.00 90.00 84 CYS A CA 1
ATOM 616 C C . CYS A 1 84 ? 4.484 3.663 0.717 1.00 90.00 84 CYS A C 1
ATOM 618 O O . CYS A 1 84 ? 4.225 2.463 0.655 1.00 90.00 84 CYS A O 1
ATOM 620 N N . LYS A 1 85 ? 3.885 4.483 1.583 1.00 90.38 85 LYS A N 1
ATOM 621 C CA . LYS A 1 85 ? 2.899 4.051 2.575 1.00 90.38 85 LYS A CA 1
ATOM 622 C C . LYS A 1 85 ? 1.681 4.960 2.609 1.00 90.38 85 LYS A C 1
ATOM 624 O O . LYS A 1 85 ? 1.789 6.177 2.449 1.00 90.38 85 LYS A O 1
ATOM 629 N N . LEU A 1 86 ? 0.534 4.343 2.866 1.00 91.50 86 LEU A N 1
ATOM 630 C CA . LEU A 1 86 ? -0.740 4.992 3.139 1.00 91.50 86 LEU A CA 1
ATOM 631 C C . LEU A 1 86 ? -1.140 4.659 4.579 1.00 91.50 86 LEU A C 1
ATOM 633 O O . LEU A 1 86 ? -1.284 3.491 4.927 1.00 91.50 86 LEU A O 1
ATOM 637 N N . GLU A 1 87 ? -1.321 5.689 5.397 1.00 92.44 87 GLU A N 1
ATOM 638 C CA . GLU A 1 87 ? -1.719 5.595 6.802 1.00 92.44 87 GLU A CA 1
ATOM 639 C C . GLU A 1 87 ? -3.054 6.316 6.983 1.00 92.44 87 GLU A C 1
ATOM 641 O O . GLU A 1 87 ? -3.257 7.393 6.424 1.00 92.44 87 GLU A O 1
ATOM 646 N N . PHE A 1 88 ? -3.984 5.721 7.722 1.00 91.81 88 PHE A N 1
ATOM 647 C CA . PHE A 1 88 ? -5.282 6.323 8.013 1.00 91.81 88 PHE A CA 1
ATOM 648 C C . PHE A 1 88 ? -5.912 5.683 9.247 1.00 91.81 88 PHE A C 1
ATOM 650 O O . PHE A 1 88 ? -5.633 4.530 9.580 1.00 91.81 88 PHE A O 1
ATOM 657 N N . ASP A 1 89 ? -6.789 6.439 9.893 1.00 90.62 89 ASP A N 1
ATOM 658 C CA . ASP A 1 89 ? -7.622 5.967 10.989 1.00 90.62 89 ASP A CA 1
ATOM 659 C C . ASP A 1 89 ? -8.958 5.457 10.434 1.00 90.62 89 ASP A C 1
ATOM 661 O O . ASP A 1 89 ? -9.465 5.957 9.425 1.00 90.62 89 ASP A O 1
ATOM 665 N N . ILE A 1 90 ? -9.550 4.464 11.097 1.00 87.56 90 ILE A N 1
ATOM 666 C CA . ILE A 1 90 ? -10.818 3.858 10.679 1.00 87.56 90 ILE A CA 1
ATOM 667 C C . ILE A 1 90 ? -11.769 3.810 11.869 1.00 87.56 90 ILE A C 1
ATOM 669 O O . ILE A 1 90 ? -11.399 3.328 12.941 1.00 87.56 90 ILE A O 1
ATOM 673 N N . ILE A 1 91 ? -13.014 4.239 11.661 1.00 86.81 91 ILE A N 1
ATOM 674 C CA . ILE A 1 91 ? -14.123 3.929 12.567 1.00 86.81 91 ILE A CA 1
ATOM 675 C C . ILE A 1 91 ? -14.931 2.791 11.926 1.00 86.81 91 ILE A C 1
ATOM 677 O O . ILE A 1 91 ? -15.614 3.018 10.922 1.00 86.81 91 ILE A O 1
ATOM 681 N N . PRO A 1 92 ? -14.839 1.549 12.445 1.00 79.50 92 PRO A N 1
ATOM 682 C CA . PRO A 1 92 ? -15.558 0.426 11.864 1.00 79.50 92 PRO A CA 1
ATOM 683 C C . PRO A 1 92 ? -17.054 0.518 12.196 1.00 79.50 92 PRO A C 1
ATOM 685 O O . PRO A 1 92 ? -17.430 0.792 13.335 1.00 79.50 92 PRO A O 1
ATOM 688 N N . ALA A 1 93 ? -17.921 0.237 11.221 1.00 78.56 93 ALA A N 1
ATOM 689 C CA . ALA A 1 93 ? -19.370 0.144 11.450 1.00 78.56 93 ALA A CA 1
ATOM 690 C C . ALA A 1 93 ? -19.832 -1.209 12.016 1.00 78.56 93 ALA A C 1
ATOM 692 O O . ALA A 1 93 ? -21.015 -1.378 12.312 1.00 78.56 93 ALA A O 1
ATOM 693 N N . GLY A 1 94 ? -18.925 -2.176 12.160 1.00 81.25 94 GLY A N 1
ATOM 694 C CA . GLY A 1 94 ? -19.229 -3.500 12.687 1.00 81.25 94 GLY A CA 1
ATOM 695 C C . GLY A 1 94 ? -17.984 -4.229 13.173 1.00 81.25 94 GLY A C 1
ATOM 696 O O . GLY A 1 94 ? -16.902 -3.657 13.277 1.00 81.25 94 GLY A O 1
ATOM 697 N N . ASP A 1 95 ? -18.145 -5.517 13.443 1.00 81.25 95 ASP A N 1
ATOM 698 C CA . ASP A 1 95 ? -17.150 -6.316 14.168 1.00 81.25 95 ASP A CA 1
ATOM 699 C C . ASP A 1 95 ? -16.067 -6.896 13.241 1.00 81.25 95 ASP A C 1
ATOM 701 O O . ASP A 1 95 ? -15.277 -7.755 13.634 1.00 81.25 95 ASP A O 1
ATOM 705 N N . SER A 1 96 ? -16.067 -6.507 11.965 1.00 79.88 96 SER A N 1
ATOM 706 C CA . SER A 1 96 ? -15.181 -7.052 10.939 1.00 79.88 96 SER A CA 1
ATOM 707 C C . SER A 1 96 ? -14.803 -5.987 9.920 1.00 79.88 96 SER A C 1
ATOM 709 O O . SER A 1 96 ? -15.621 -5.150 9.540 1.00 79.88 96 SER A O 1
ATOM 711 N N . LEU A 1 97 ? -13.554 -6.058 9.469 1.00 78.12 97 LEU A N 1
ATOM 712 C CA . LEU A 1 97 ? -12.977 -5.204 8.442 1.00 78.12 97 LEU A CA 1
ATOM 713 C C . LEU A 1 97 ? -12.264 -6.096 7.427 1.00 78.12 97 LEU A C 1
ATOM 715 O O . LEU A 1 97 ? -11.591 -7.055 7.806 1.00 78.12 97 LEU A O 1
ATOM 719 N N . THR A 1 98 ? -12.437 -5.802 6.144 1.00 83.00 98 THR A N 1
ATOM 720 C CA . THR A 1 98 ? -11.862 -6.581 5.045 1.00 83.00 98 THR A CA 1
ATOM 721 C C . THR A 1 98 ? -11.078 -5.647 4.141 1.00 83.00 98 THR A C 1
ATOM 723 O O . THR A 1 98 ? -11.527 -4.537 3.865 1.00 83.00 98 THR A O 1
ATOM 726 N N . PHE A 1 99 ? -9.903 -6.105 3.717 1.00 81.00 99 PHE A N 1
ATOM 727 C CA . PHE A 1 99 ? -9.026 -5.395 2.799 1.00 81.00 99 PHE A CA 1
ATOM 728 C C . PHE A 1 99 ? -8.640 -6.347 1.682 1.00 81.00 99 PHE A C 1
ATOM 730 O O . PHE A 1 99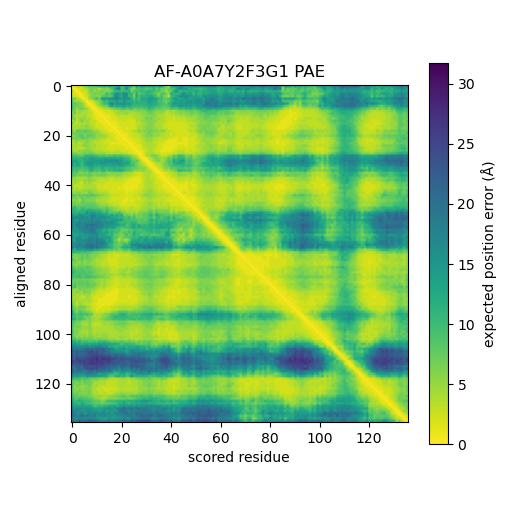 ? -8.000 -7.369 1.939 1.00 81.00 99 PHE A O 1
ATOM 737 N N . ASP A 1 100 ? -8.997 -5.983 0.461 1.00 85.50 100 ASP A N 1
ATOM 738 C CA . ASP A 1 100 ? -8.496 -6.663 -0.718 1.00 85.50 100 ASP A CA 1
ATOM 739 C C . ASP A 1 100 ? -7.197 -5.975 -1.145 1.00 85.50 100 ASP A C 1
ATOM 741 O O . ASP A 1 100 ? -7.136 -4.751 -1.286 1.00 85.50 100 ASP A O 1
ATOM 745 N N . PHE A 1 101 ? -6.130 -6.755 -1.298 1.00 84.94 101 PHE A N 1
ATOM 746 C CA . PHE A 1 101 ? -4.840 -6.251 -1.750 1.00 84.94 101 PHE A CA 1
ATOM 747 C C . PHE A 1 101 ? -4.220 -7.219 -2.751 1.00 84.94 101 PHE A C 1
ATOM 749 O O . PHE A 1 101 ? -4.366 -8.435 -2.642 1.00 84.94 101 PHE A O 1
ATOM 756 N N . SER A 1 102 ? -3.487 -6.662 -3.709 1.00 84.25 102 SER A N 1
ATOM 757 C CA . SER A 1 102 ? -2.635 -7.422 -4.613 1.00 84.25 102 SER A CA 1
ATOM 758 C C . SER A 1 102 ? -1.224 -6.877 -4.492 1.00 84.25 102 SER A C 1
ATOM 760 O O . SER A 1 102 ? -1.001 -5.679 -4.659 1.00 84.25 102 SER A O 1
ATOM 762 N N . PHE A 1 103 ? -0.274 -7.756 -4.193 1.00 81.50 103 PHE A N 1
ATOM 763 C CA . PHE A 1 103 ? 1.139 -7.412 -4.157 1.00 81.50 103 PHE A CA 1
ATOM 764 C C . PHE A 1 103 ? 1.809 -7.936 -5.424 1.00 81.50 103 PHE A C 1
ATOM 766 O O . PHE A 1 103 ? 1.765 -9.134 -5.703 1.00 81.50 103 PHE A O 1
ATOM 773 N N . ALA A 1 104 ? 2.405 -7.028 -6.192 1.00 73.81 104 ALA A N 1
ATOM 774 C CA . ALA A 1 104 ? 3.148 -7.334 -7.403 1.00 73.81 104 ALA A CA 1
ATOM 775 C C . ALA A 1 104 ? 4.552 -6.741 -7.277 1.00 73.81 104 ALA A C 1
ATOM 777 O O . ALA A 1 104 ? 4.704 -5.597 -6.853 1.00 73.81 104 ALA A O 1
ATOM 778 N N . SER A 1 105 ? 5.560 -7.524 -7.645 1.00 68.25 105 SER A N 1
ATOM 779 C CA . SER A 1 105 ? 6.956 -7.101 -7.681 1.00 68.25 105 SER A CA 1
ATOM 780 C C . SER A 1 105 ? 7.567 -7.580 -8.990 1.00 68.25 105 SER A C 1
ATOM 782 O O . SER A 1 105 ? 7.408 -8.748 -9.359 1.00 68.25 105 SER A O 1
ATOM 784 N N . GLU A 1 106 ? 8.274 -6.685 -9.677 1.00 59.22 106 GLU A N 1
ATOM 785 C CA . GLU A 1 106 ? 9.055 -7.021 -10.875 1.00 59.22 106 GLU A CA 1
ATOM 786 C C . GLU A 1 106 ? 10.161 -8.045 -10.545 1.00 59.22 106 GLU A C 1
ATOM 788 O O . GLU A 1 106 ? 10.583 -8.817 -11.402 1.00 59.22 106 GLU A O 1
ATOM 793 N N . GLU A 1 107 ? 10.581 -8.133 -9.278 1.00 50.31 107 GLU A N 1
ATOM 794 C CA . GLU A 1 107 ? 11.642 -9.033 -8.817 1.00 50.31 107 GLU A CA 1
ATOM 795 C C . GLU A 1 107 ? 11.175 -10.487 -8.638 1.00 50.31 107 GLU A C 1
ATOM 797 O O . GLU A 1 107 ? 11.999 -11.400 -8.528 1.00 50.31 107 GLU A O 1
ATOM 802 N N . TYR A 1 108 ? 9.858 -10.732 -8.666 1.00 50.03 108 TYR A N 1
ATOM 803 C CA . TYR A 1 108 ? 9.273 -12.045 -8.379 1.00 50.03 108 TYR A CA 1
ATOM 804 C C . TYR A 1 108 ? 9.672 -13.133 -9.393 1.00 50.03 108 TYR A C 1
ATOM 806 O O . TYR A 1 108 ? 9.771 -14.300 -9.016 1.00 50.03 108 TYR A O 1
ATOM 814 N N . SER A 1 109 ? 9.932 -12.782 -10.660 1.00 46.97 109 SER A N 1
ATOM 815 C CA . SER A 1 109 ? 10.331 -13.768 -11.687 1.00 46.97 109 SER A CA 1
ATOM 816 C C . SER A 1 109 ? 11.848 -13.891 -11.885 1.00 46.97 109 SER A C 1
ATOM 818 O O . SER A 1 109 ? 12.311 -14.943 -12.324 1.00 46.97 109 SER A O 1
ATOM 820 N N . GLU A 1 110 ? 12.627 -12.857 -11.554 1.00 44.31 110 GLU A N 1
ATOM 821 C CA . GLU A 1 110 ? 14.047 -12.748 -11.945 1.00 44.31 110 GLU A CA 1
ATOM 822 C C . GLU A 1 110 ? 15.033 -12.796 -10.767 1.00 44.31 110 GLU A C 1
ATOM 824 O O . GLU A 1 110 ? 16.196 -13.157 -10.959 1.00 44.31 110 GLU A O 1
ATOM 829 N N . TYR A 1 111 ? 14.583 -12.499 -9.542 1.00 49.12 111 TYR A N 1
ATOM 830 C CA . TYR A 1 111 ? 15.471 -12.214 -8.408 1.00 49.12 111 TYR A CA 1
ATOM 831 C C . TYR A 1 111 ? 15.132 -12.973 -7.123 1.00 49.12 111 TYR A C 1
ATOM 833 O O . TYR A 1 111 ? 15.619 -12.623 -6.043 1.00 49.12 111 TYR A O 1
ATOM 841 N N . VAL A 1 112 ? 14.369 -14.067 -7.229 1.00 42.41 112 VAL A N 1
ATOM 842 C C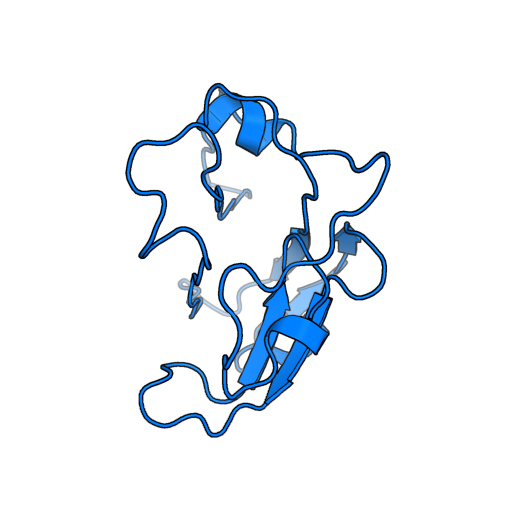A . VAL A 1 112 ? 14.149 -14.992 -6.110 1.00 42.41 112 VAL A CA 1
ATOM 843 C C . VAL A 1 112 ? 15.519 -15.409 -5.546 1.00 42.41 112 VAL A C 1
ATOM 845 O O . VAL A 1 112 ? 16.317 -16.036 -6.240 1.00 42.41 112 VAL A O 1
ATOM 848 N N . CYS A 1 113 ? 15.795 -15.035 -4.290 1.00 45.47 113 CYS A N 1
ATOM 849 C CA . CYS A 1 113 ? 17.068 -15.235 -3.575 1.00 45.47 113 CYS A CA 1
ATOM 850 C C . CYS A 1 113 ? 18.232 -14.259 -3.878 1.00 45.47 113 CYS A C 1
ATOM 852 O O . CYS A 1 113 ? 19.384 -14.619 -3.621 1.00 45.47 113 CYS A O 1
ATOM 854 N N . THR A 1 114 ? 17.983 -13.031 -4.352 1.00 53.62 114 THR A N 1
ATOM 855 C CA . THR A 1 114 ? 19.016 -11.965 -4.378 1.00 53.62 114 THR A CA 1
ATOM 856 C C . THR A 1 114 ? 18.803 -10.886 -3.301 1.00 53.62 114 THR A C 1
ATOM 858 O O . THR A 1 114 ? 17.890 -10.987 -2.487 1.00 53.62 114 THR A O 1
ATOM 861 N N . ASN A 1 115 ? 19.696 -9.887 -3.237 1.00 51.84 115 ASN A N 1
ATOM 862 C CA . ASN A 1 115 ? 19.719 -8.848 -2.192 1.00 51.84 115 ASN A CA 1
ATOM 863 C C . ASN A 1 115 ? 18.668 -7.738 -2.372 1.00 51.84 115 ASN A C 1
ATOM 865 O O . ASN A 1 115 ? 18.607 -6.835 -1.539 1.00 51.84 115 ASN A O 1
ATOM 869 N N . PHE A 1 116 ? 17.903 -7.768 -3.460 1.00 57.75 116 PHE A N 1
ATOM 870 C CA . PHE A 1 116 ? 16.826 -6.829 -3.728 1.00 57.75 116 PHE A CA 1
ATOM 871 C C . PHE A 1 116 ? 15.530 -7.633 -3.663 1.00 57.75 116 PHE A C 1
ATOM 873 O O . PHE A 1 116 ? 15.372 -8.630 -4.368 1.00 57.75 116 PHE A O 1
ATOM 880 N N . ASN A 1 117 ? 14.719 -7.324 -2.658 1.00 64.56 117 ASN A N 1
ATOM 881 C CA . ASN A 1 117 ? 13.444 -7.978 -2.437 1.00 64.56 117 ASN A CA 1
ATOM 882 C C . ASN A 1 117 ? 12.491 -6.923 -1.885 1.00 64.56 117 ASN A C 1
ATOM 884 O O . ASN A 1 117 ? 12.780 -6.312 -0.849 1.00 64.56 117 ASN A O 1
ATOM 888 N N . ASP A 1 118 ? 11.374 -6.708 -2.569 1.00 70.25 118 ASP A N 1
ATOM 889 C CA . ASP A 1 118 ? 10.327 -5.818 -2.088 1.00 70.25 118 ASP A CA 1
ATOM 890 C C . ASP A 1 118 ? 9.695 -6.387 -0.807 1.00 70.25 118 ASP A C 1
ATOM 892 O O . ASP A 1 118 ? 9.287 -7.550 -0.731 1.00 70.25 118 ASP A O 1
ATOM 896 N N . VAL A 1 119 ? 9.588 -5.547 0.223 1.00 79.25 119 VAL A N 1
ATOM 897 C CA . VAL A 1 119 ? 8.974 -5.909 1.504 1.00 79.25 119 VAL A CA 1
ATOM 898 C C . VAL A 1 119 ? 7.651 -5.171 1.631 1.00 79.25 119 VAL A C 1
ATOM 900 O O . VAL A 1 119 ? 7.598 -3.947 1.534 1.00 79.25 119 VAL A O 1
ATOM 903 N N . PHE A 1 120 ? 6.583 -5.917 1.899 1.00 85.38 120 PHE A N 1
ATOM 904 C CA . PHE A 1 120 ? 5.254 -5.378 2.165 1.00 85.38 120 PHE A CA 1
ATOM 905 C C . PHE A 1 120 ? 4.846 -5.637 3.616 1.00 85.38 120 PHE A C 1
ATOM 907 O O . PHE A 1 120 ? 5.086 -6.717 4.157 1.00 85.38 120 PHE A O 1
ATOM 914 N N . GLY A 1 121 ? 4.198 -4.650 4.237 1.00 85.44 121 GLY A N 1
ATOM 915 C CA . GLY A 1 121 ? 3.673 -4.758 5.592 1.00 85.44 121 GLY A CA 1
ATOM 916 C C . GLY A 1 121 ? 2.300 -4.111 5.709 1.00 85.44 121 GLY A C 1
ATOM 917 O O . GLY A 1 121 ? 2.090 -2.994 5.239 1.00 85.44 121 GLY A O 1
ATOM 918 N N . PHE A 1 122 ? 1.383 -4.810 6.373 1.00 86.62 122 PHE A N 1
ATOM 919 C CA . PHE A 1 122 ? 0.079 -4.285 6.756 1.00 86.62 122 PHE A CA 1
ATOM 920 C C . PHE A 1 122 ? 0.005 -4.207 8.281 1.00 86.62 122 PHE A C 1
ATOM 922 O O . PHE A 1 122 ? 0.085 -5.230 8.962 1.00 86.62 122 PHE A O 1
ATOM 929 N N . PHE A 1 123 ? -0.117 -2.994 8.821 1.00 87.06 123 PHE A N 1
ATOM 930 C CA . PHE A 1 123 ? -0.072 -2.747 10.261 1.00 87.06 123 PHE A CA 1
ATOM 931 C C . PHE A 1 123 ? -1.421 -2.250 10.763 1.00 87.06 123 PHE A C 1
ATOM 933 O O . PHE A 1 123 ? -1.967 -1.285 10.237 1.00 87.06 123 PHE A O 1
ATOM 940 N N . ILE A 1 124 ? -1.931 -2.889 11.815 1.00 86.50 124 ILE A N 1
ATOM 941 C CA . ILE A 1 124 ? -3.175 -2.500 12.479 1.00 86.50 124 ILE A CA 1
ATOM 942 C C . ILE A 1 124 ? -2.872 -2.282 13.959 1.00 86.50 124 ILE A C 1
ATOM 944 O O . ILE A 1 124 ? -2.251 -3.126 14.606 1.00 86.50 124 ILE A O 1
ATOM 948 N N . SER A 1 125 ? -3.332 -1.162 14.504 1.00 86.81 125 SER A N 1
ATOM 949 C CA . SER A 1 125 ? -3.232 -0.844 15.928 1.00 86.81 125 SER A CA 1
ATOM 950 C C . SER A 1 125 ? -4.513 -0.183 16.414 1.00 86.81 125 SER A C 1
ATOM 952 O O . SER A 1 125 ? -5.172 0.520 15.653 1.00 86.81 125 SER A O 1
ATOM 954 N N . GLY A 1 126 ? -4.857 -0.376 17.684 1.00 84.88 126 GLY A N 1
ATOM 955 C CA . GLY A 1 126 ? -6.051 0.222 18.268 1.00 84.88 126 GLY A CA 1
ATOM 956 C C . GLY A 1 126 ? -6.467 -0.448 19.576 1.00 84.88 126 GLY A C 1
ATOM 957 O O . GLY A 1 126 ? -5.803 -1.380 20.039 1.00 84.88 126 GLY A O 1
ATOM 958 N N . PRO A 1 127 ? -7.564 0.014 20.196 1.00 82.25 127 PRO A N 1
ATOM 959 C CA . PRO A 1 127 ? -8.085 -0.579 21.421 1.00 82.25 127 PRO A CA 1
ATOM 960 C C . PRO A 1 127 ? -8.314 -2.086 21.266 1.00 82.25 127 PRO A C 1
ATOM 962 O O . PRO A 1 127 ? -8.977 -2.531 20.335 1.00 82.25 127 PRO A O 1
ATOM 965 N N . GLY A 1 128 ? -7.762 -2.879 22.184 1.00 79.81 128 GLY A N 1
ATOM 966 C CA . GLY A 1 128 ? -7.904 -4.339 22.164 1.00 79.81 128 GLY A CA 1
ATOM 967 C C . GLY A 1 128 ? -7.017 -5.070 21.149 1.00 79.81 128 GLY A C 1
ATOM 968 O O . GLY A 1 128 ? -6.978 -6.297 21.181 1.00 79.81 128 GLY A O 1
ATOM 969 N N . ILE A 1 129 ? -6.262 -4.354 20.309 1.00 80.31 129 ILE A N 1
ATOM 970 C CA . ILE A 1 129 ? -5.265 -4.936 19.407 1.00 80.31 129 ILE A CA 1
ATOM 971 C C . ILE A 1 129 ? -3.898 -4.812 20.076 1.00 80.31 129 ILE A C 1
ATOM 973 O O . ILE A 1 129 ? -3.325 -3.726 20.167 1.00 80.31 129 ILE A O 1
ATOM 977 N N . VAL A 1 130 ? -3.374 -5.936 20.564 1.00 75.62 130 VAL A N 1
ATOM 978 C CA . VAL A 1 130 ? -1.992 -6.006 21.047 1.00 75.62 130 VAL A CA 1
ATOM 979 C C . VAL A 1 130 ? -1.095 -6.191 19.827 1.00 75.62 130 VAL A C 1
ATOM 981 O O . VAL A 1 130 ? -1.039 -7.279 19.261 1.00 75.62 130 VAL A O 1
ATOM 984 N N . GLY A 1 131 ? -0.450 -5.106 19.396 1.00 69.12 131 GLY A N 1
ATOM 985 C CA . GLY A 1 131 ? 0.554 -5.150 18.332 1.00 69.12 131 GLY A CA 1
ATOM 986 C C . GLY A 1 131 ? 1.814 -5.913 18.754 1.00 69.12 131 GLY A C 1
ATOM 987 O O . GLY A 1 131 ? 2.006 -6.217 19.934 1.00 69.12 131 GLY A O 1
ATOM 988 N N . ASP A 1 132 ? 2.687 -6.206 17.791 1.00 69.00 132 ASP A N 1
ATOM 989 C CA . ASP A 1 132 ? 4.010 -6.762 18.083 1.00 69.00 132 ASP A CA 1
ATOM 990 C C . ASP A 1 132 ? 4.845 -5.728 18.876 1.00 69.00 132 ASP A C 1
ATOM 992 O O . ASP A 1 132 ? 5.063 -4.622 18.371 1.00 69.00 132 ASP A O 1
ATOM 996 N N . PRO A 1 133 ? 5.328 -6.049 20.095 1.00 59.97 133 PRO A N 1
ATOM 997 C CA . PRO A 1 133 ? 6.129 -5.132 20.909 1.00 59.97 133 PRO A CA 1
ATOM 998 C C . PRO A 1 133 ? 7.439 -4.685 20.246 1.00 59.97 133 PRO A C 1
ATOM 1000 O O . PRO A 1 133 ? 8.024 -3.691 20.665 1.00 59.97 133 PRO A O 1
ATOM 1003 N N . GLY A 1 134 ? 7.931 -5.429 19.250 1.00 59.44 134 GLY A N 1
ATOM 1004 C CA . GLY A 1 134 ? 9.113 -5.072 18.467 1.00 59.44 134 GLY A CA 1
ATOM 1005 C C . GLY A 1 134 ? 8.840 -4.081 17.333 1.00 59.44 134 GLY A C 1
ATOM 1006 O O . GLY A 1 134 ? 9.792 -3.605 16.720 1.00 59.44 134 GLY A O 1
ATOM 1007 N N . LEU A 1 135 ? 7.567 -3.774 17.047 1.00 57.56 135 LEU A N 1
ATOM 1008 C CA . LEU A 1 135 ? 7.119 -2.946 15.915 1.00 57.56 135 LEU A CA 1
ATOM 1009 C C . LEU A 1 135 ? 6.211 -1.774 16.335 1.00 57.56 135 LEU A C 1
ATOM 1011 O O . LEU A 1 135 ? 5.631 -1.102 15.471 1.00 57.56 135 LEU A O 1
ATOM 1015 N N . SER A 1 136 ? 6.068 -1.551 17.647 1.00 58.22 136 SER A N 1
ATOM 1016 C CA . SER A 1 136 ? 5.260 -0.480 18.245 1.00 58.22 136 SER A CA 1
ATOM 1017 C C . SER A 1 136 ? 5.925 0.884 18.138 1.00 58.22 136 SER A C 1
ATOM 1019 O O . SER A 1 136 ? 7.075 0.994 18.623 1.00 58.22 136 SER A O 1
#

Sequence (136 aa):
MAESISGTNVEILNPVVTGQEGAYGLFNAEVDNFQLDEGIILTTGRIINALGPNDTESKSTAYVGTNGDPKLDIISGYTTRDACKLEFDIIPAGDSLTFDFSFASEEYSEYVCTNFNDVFGFFISGPGIVGDPGLS

pLDDT: mean 77.64, std 12.27, range [42.41, 92.44]

Solvent-accessible surface area (backbone atoms only — not comparable to full-atom values): 9226 Å² total; per-residue (Å²): 114,71,74,75,70,52,57,92,70,47,47,77,39,79,73,44,76,48,57,62,89,53,12,55,50,75,48,75,44,96,47,90,93,54,97,57,56,58,44,78,45,70,34,65,26,41,51,78,55,74,53,73,80,85,86,57,87,85,66,70,43,90,71,85,90,53,56,38,44,73,60,55,20,66,74,70,72,45,88,51,58,38,39,49,47,79,47,66,47,72,52,72,76,58,101,71,86,85,81,92,83,83,92,84,62,83,47,70,85,79,32,80,92,54,98,64,73,93,83,86,85,88,88,76,79,55,94,93,49,84,60,60,84,92,69,111

Secondary structure (DSSP, 8-state):
-GGGGPPTTPEEEEEEEES-TTSEEEEE---TT-S-SEEEEE-SS-GGGSSSP--STT---PPSS----HHHHHHHSS---S--EEEEEEE-SSS----------GGGTT-TTSS----------BTTB---TT--

Radius of gyration: 16.21 Å; Cα contacts (8 Å, |Δi|>4): 174; chains: 1; bounding box: 40×27×45 Å

Mean predicted aligned error: 8.38 Å